Protein AF-A0A955Q7D0-F1 (afdb_monomer_lite)

Foldseek 3Di:
DWKKKKAAFQFWFFAFDDDDPNDGPTGTQDTHNHIDMDTPDDDDDDDDPSNCPVRVVCCSVVVHDTPDDDMDIPDD

pLDDT: mean 91.06, std 10.46, range [60.81, 98.12]

Secondary structure (DSSP, 8-state):
---EEEEPTT-EEEEPPP-BTTB---EEEEE-SS-EEE-SS-------TTSSHHHHHHHHTTSS--SBS-EEEE--

Radius of gyration: 13.48 Å; chains: 1; bounding box: 27×25×39 Å

Sequence (76 aa):
MNPTINIQSGLTIGYPKRRLRGERNDLRLATADESVRLEPGRHLLLARNGRGKTTLLKTLAGLIPAVEGDFGVEGQ

Structure (mmCIF, N/CA/C/O backbone):
data_AF-A0A955Q7D0-F1
#
_entry.id   AF-A0A955Q7D0-F1
#
loop_
_atom_site.group_PDB
_atom_site.id
_atom_site.type_symbol
_atom_site.label_atom_id
_atom_site.label_alt_id
_atom_site.label_comp_id
_atom_site.label_asym_id
_atom_site.label_entity_id
_atom_site.label_seq_id
_atom_site.pdbx_PDB_ins_code
_atom_site.Cartn_x
_atom_site.Cartn_y
_atom_site.Cartn_z
_atom_site.occupancy
_atom_site.B_iso_or_equiv
_atom_site.auth_seq_id
_atom_site.auth_comp_id
_atom_site.auth_asym_id
_atom_site.auth_atom_id
_atom_site.pdbx_PDB_model_num
ATOM 1 N N . MET A 1 1 ? -12.927 10.805 14.498 1.00 70.00 1 MET A N 1
ATOM 2 C CA . MET A 1 1 ? -13.460 10.162 13.277 1.00 70.00 1 MET A CA 1
ATOM 3 C C . MET A 1 1 ? -12.921 8.742 13.226 1.00 70.00 1 MET A C 1
ATOM 5 O O . MET A 1 1 ? -11.853 8.514 13.779 1.00 70.00 1 MET A O 1
ATOM 9 N N . ASN A 1 2 ? -13.664 7.804 12.642 1.00 83.38 2 ASN A N 1
ATOM 10 C CA . ASN A 1 2 ? -13.241 6.408 12.514 1.00 83.38 2 ASN A CA 1
ATOM 11 C C . ASN A 1 2 ? -12.465 6.250 11.198 1.00 83.38 2 ASN A C 1
ATOM 13 O O . ASN A 1 2 ? -13.090 6.373 10.143 1.00 83.38 2 ASN A O 1
ATOM 17 N N . PRO A 1 3 ? -11.137 6.034 11.230 1.00 90.69 3 PRO A N 1
ATOM 18 C CA . PRO A 1 3 ? -10.351 5.972 10.008 1.00 90.69 3 PRO A CA 1
ATOM 19 C C . PRO A 1 3 ? -10.710 4.722 9.206 1.00 90.69 3 PRO A C 1
ATOM 21 O O . PRO A 1 3 ? -10.761 3.623 9.760 1.00 90.69 3 PRO A O 1
ATOM 24 N N . THR A 1 4 ? -10.932 4.897 7.906 1.00 95.12 4 THR A N 1
ATOM 25 C CA . THR A 1 4 ? -11.261 3.804 6.981 1.00 95.12 4 THR A CA 1
ATOM 26 C C . THR A 1 4 ? -10.337 3.861 5.773 1.00 95.12 4 THR A C 1
ATOM 28 O O . THR A 1 4 ? -10.037 4.944 5.267 1.00 95.12 4 THR A O 1
ATOM 31 N N . ILE A 1 5 ? -9.884 2.699 5.299 1.00 96.56 5 ILE A N 1
ATOM 32 C CA . ILE A 1 5 ? -9.128 2.575 4.047 1.00 96.56 5 ILE A CA 1
ATOM 33 C C . ILE A 1 5 ? -9.924 1.701 3.081 1.00 96.56 5 ILE A C 1
ATOM 35 O O . ILE A 1 5 ? -10.272 0.568 3.405 1.00 96.56 5 ILE A O 1
ATOM 39 N N . ASN A 1 6 ? -10.169 2.215 1.881 1.00 97.38 6 ASN A N 1
ATOM 40 C CA . ASN A 1 6 ? -10.869 1.522 0.808 1.00 97.38 6 ASN A CA 1
ATOM 41 C C . ASN A 1 6 ? -9.887 1.232 -0.331 1.00 97.38 6 ASN A C 1
ATOM 43 O O . ASN A 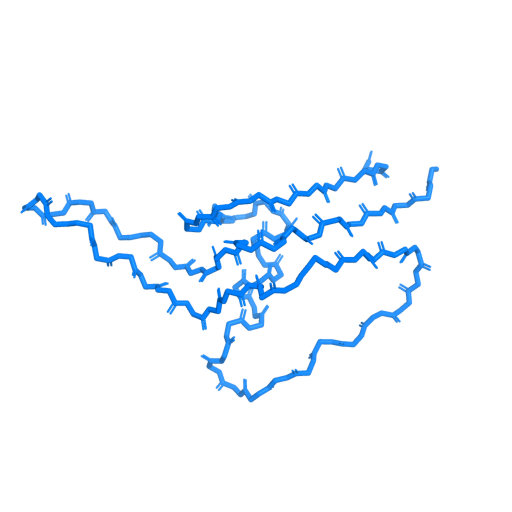1 6 ? -9.508 2.136 -1.071 1.00 97.38 6 ASN A O 1
ATOM 47 N N . ILE A 1 7 ? -9.477 -0.024 -0.477 1.00 97.94 7 ILE A N 1
ATOM 48 C CA . ILE A 1 7 ? -8.679 -0.509 -1.607 1.00 97.94 7 ILE A CA 1
ATOM 49 C C . ILE A 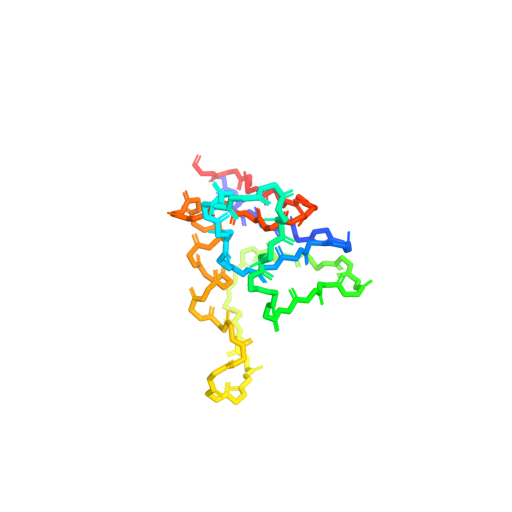1 7 ? -9.652 -0.970 -2.688 1.00 97.94 7 ILE A C 1
ATOM 51 O O . ILE A 1 7 ? -10.453 -1.871 -2.439 1.00 97.94 7 ILE A O 1
ATOM 55 N N . GLN A 1 8 ? -9.607 -0.369 -3.875 1.00 98.12 8 GLN A N 1
ATOM 56 C CA . GLN A 1 8 ? -10.491 -0.762 -4.971 1.00 98.12 8 GLN A CA 1
ATOM 57 C C . GLN A 1 8 ? -9.889 -1.918 -5.779 1.00 98.12 8 GLN A C 1
ATOM 59 O O . GLN A 1 8 ? -8.669 -2.008 -5.943 1.00 98.12 8 GLN A O 1
ATOM 64 N N . SER A 1 9 ? -10.751 -2.786 -6.316 1.00 98.12 9 SER A N 1
ATOM 65 C CA . SER A 1 9 ? -10.356 -3.739 -7.358 1.00 98.12 9 SER A CA 1
ATOM 66 C C . SER A 1 9 ? -9.671 -2.998 -8.514 1.00 98.12 9 SER A C 1
ATOM 68 O O . SER A 1 9 ? -10.077 -1.900 -8.899 1.00 98.12 9 SER A O 1
ATOM 70 N N . GLY A 1 10 ? -8.592 -3.579 -9.034 1.00 97.56 10 GLY A N 1
ATOM 71 C CA . GLY A 1 10 ? -7.747 -2.974 -10.061 1.00 97.56 10 GLY A CA 1
ATOM 72 C C . GLY A 1 10 ? -6.614 -2.094 -9.522 1.00 97.56 10 GLY A C 1
ATOM 73 O O . GLY A 1 10 ? -5.700 -1.779 -10.291 1.00 97.56 10 GLY A O 1
ATOM 74 N N . LEU A 1 11 ? -6.588 -1.761 -8.219 1.00 98.00 11 LEU A N 1
ATOM 75 C CA . LEU A 1 11 ? -5.434 -1.087 -7.616 1.00 98.00 11 LEU A CA 1
ATOM 76 C C . LEU A 1 11 ? -4.178 -1.927 -7.849 1.00 98.00 11 LEU A C 1
ATOM 78 O O . LEU A 1 11 ? -4.065 -3.055 -7.367 1.00 98.00 11 LEU A O 1
ATOM 82 N N . THR A 1 12 ? -3.207 -1.351 -8.547 1.00 97.44 12 THR A N 1
ATOM 83 C CA . THR A 1 12 ? -1.912 -1.966 -8.809 1.00 97.44 12 THR A CA 1
ATOM 84 C C . THR A 1 12 ? -0.814 -1.188 -8.106 1.00 97.44 12 THR A C 1
ATOM 86 O O . THR A 1 12 ? -0.589 -0.006 -8.368 1.00 97.44 12 THR A O 1
ATOM 89 N N . ILE A 1 13 ? -0.052 -1.891 -7.271 1.00 97.44 13 ILE A N 1
ATOM 90 C CA . ILE A 1 13 ? 1.120 -1.343 -6.588 1.00 97.44 13 ILE A CA 1
ATOM 91 C C . ILE A 1 13 ? 2.408 -1.710 -7.316 1.00 97.44 13 ILE A C 1
ATOM 93 O O . ILE A 1 13 ? 2.541 -2.775 -7.932 1.00 97.44 13 ILE A O 1
ATOM 97 N N . GLY A 1 14 ? 3.405 -0.845 -7.190 1.00 95.56 14 GLY A N 1
ATOM 98 C CA . GLY A 1 14 ? 4.658 -1.027 -7.890 1.00 95.56 14 GLY A CA 1
ATOM 99 C C . GLY A 1 14 ? 5.554 0.192 -7.824 1.00 95.56 14 GLY A C 1
ATOM 100 O O . GLY A 1 14 ? 5.350 1.088 -7.009 1.00 95.56 14 GLY A O 1
ATOM 101 N N . TYR A 1 15 ? 6.554 0.212 -8.697 1.00 92.38 15 TYR A N 1
ATOM 102 C CA . TYR A 1 15 ? 7.415 1.370 -8.887 1.00 92.38 15 TYR A CA 1
ATOM 103 C C . TYR A 1 15 ? 7.293 1.848 -10.331 1.00 92.38 15 TYR A C 1
ATOM 105 O O . TYR A 1 15 ? 7.743 1.130 -11.235 1.00 92.38 15 TYR A O 1
ATOM 113 N N . PRO A 1 16 ? 6.701 3.032 -10.568 1.00 81.19 16 PRO A N 1
ATOM 114 C CA . PRO A 1 16 ? 6.664 3.591 -11.905 1.00 81.19 16 PRO A CA 1
ATOM 115 C C . PRO A 1 16 ? 8.088 3.931 -12.342 1.00 81.19 16 PRO A C 1
ATOM 117 O O . PRO A 1 16 ? 8.850 4.554 -11.594 1.00 81.19 16 PRO A O 1
ATOM 120 N N . LYS A 1 17 ? 8.481 3.508 -13.545 1.00 78.50 17 LYS A N 1
ATOM 121 C CA . LYS A 1 17 ? 9.795 3.873 -14.086 1.00 78.50 17 LYS A CA 1
ATOM 122 C C . LYS A 1 17 ? 9.676 5.157 -14.890 1.00 78.50 17 LYS A C 1
ATOM 124 O O . LYS A 1 17 ? 8.750 5.349 -15.675 1.00 78.50 17 LYS A O 1
ATOM 129 N N . ARG A 1 18 ? 10.664 6.043 -14.728 1.00 68.31 18 ARG A N 1
ATOM 130 C CA . ARG A 1 18 ? 10.790 7.245 -15.560 1.00 68.31 18 ARG A CA 1
ATOM 131 C C . ARG A 1 18 ? 10.855 6.806 -17.023 1.00 68.31 18 ARG A C 1
ATOM 133 O O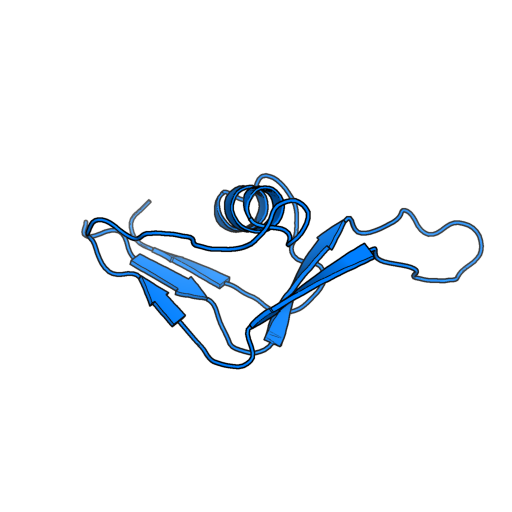 . ARG A 1 18 ? 11.724 6.002 -17.360 1.00 68.31 18 ARG A O 1
ATOM 140 N N . ARG A 1 19 ? 9.963 7.331 -17.877 1.00 61.75 19 ARG A N 1
ATOM 141 C CA . ARG A 1 19 ? 9.989 7.075 -19.327 1.00 61.75 19 ARG A CA 1
ATOM 142 C C . ARG A 1 19 ? 11.382 7.408 -19.863 1.00 61.75 19 ARG A C 1
ATOM 144 O O . ARG A 1 19 ? 11.748 8.574 -19.991 1.00 61.75 19 ARG A O 1
ATOM 151 N N . LEU A 1 20 ? 12.150 6.380 -20.188 1.00 60.81 20 LEU A N 1
ATOM 152 C CA . LEU A 1 20 ? 13.360 6.476 -20.989 1.00 60.81 20 LEU A CA 1
ATOM 153 C C . LEU A 1 20 ? 13.013 5.788 -22.308 1.00 60.81 20 LEU A C 1
ATOM 155 O O . LEU A 1 20 ? 12.683 4.610 -22.303 1.00 60.81 20 LEU A O 1
ATOM 159 N N . ARG A 1 21 ? 13.037 6.533 -23.421 1.00 67.00 21 ARG A N 1
ATOM 160 C CA . ARG A 1 21 ? 12.748 6.026 -24.782 1.00 67.00 21 ARG A CA 1
ATOM 161 C C . ARG A 1 21 ? 11.314 5.539 -25.056 1.00 67.00 21 ARG A C 1
ATOM 163 O O . ARG A 1 21 ? 11.115 4.618 -25.832 1.00 67.00 21 ARG A O 1
ATOM 170 N N . GLY A 1 22 ? 10.296 6.178 -24.483 1.00 64.31 22 GLY A N 1
ATOM 171 C CA . GLY A 1 22 ? 8.909 5.982 -24.939 1.00 64.31 22 GLY A CA 1
ATOM 172 C C . GLY A 1 22 ? 8.206 4.708 -24.452 1.00 64.31 22 GLY A C 1
ATOM 173 O O . GLY A 1 22 ? 6.980 4.676 -24.484 1.00 64.31 22 GLY A O 1
ATOM 174 N N . GLU A 1 23 ? 8.911 3.730 -23.888 1.00 65.38 23 GLU A N 1
ATOM 175 C CA . GLU A 1 23 ? 8.291 2.564 -23.246 1.00 65.38 23 GLU A CA 1
ATOM 176 C C . GLU A 1 23 ? 7.927 2.866 -21.779 1.00 65.38 23 GLU A C 1
ATOM 178 O O . GLU A 1 23 ? 8.745 3.375 -21.006 1.00 65.38 23 GLU A O 1
ATOM 183 N N . ARG A 1 24 ? 6.677 2.578 -21.384 1.00 66.56 24 ARG A N 1
ATOM 184 C CA . ARG A 1 24 ? 6.285 2.475 -19.967 1.00 66.56 24 ARG A CA 1
ATOM 185 C C . ARG A 1 24 ? 6.606 1.058 -19.521 1.00 66.56 24 ARG A C 1
ATOM 187 O O . ARG A 1 24 ? 5.960 0.121 -19.973 1.00 66.56 24 ARG A O 1
ATOM 194 N N . ASN A 1 25 ? 7.597 0.910 -18.652 1.00 75.50 25 ASN A N 1
ATOM 195 C CA . ASN A 1 25 ? 7.972 -0.388 -18.100 1.00 75.50 25 ASN A CA 1
ATOM 196 C C . ASN A 1 25 ? 7.922 -0.314 -16.569 1.00 75.50 25 ASN A C 1
ATOM 198 O O . ASN A 1 25 ? 8.945 -0.349 -15.879 1.00 75.50 25 ASN A O 1
ATOM 202 N N . ASP A 1 26 ? 6.711 -0.082 -16.058 1.00 85.75 26 ASP A N 1
ATOM 203 C CA . ASP A 1 26 ? 6.445 0.040 -14.628 1.00 85.75 26 ASP A CA 1
ATOM 204 C C . ASP A 1 26 ? 6.628 -1.329 -13.957 1.00 85.75 26 ASP A C 1
ATOM 206 O O . ASP A 1 26 ? 6.141 -2.350 -14.446 1.00 85.75 26 ASP A O 1
ATOM 210 N N . LEU A 1 27 ? 7.344 -1.371 -12.830 1.00 91.19 27 LEU A N 1
ATOM 211 C CA . LEU A 1 27 ? 7.493 -2.610 -12.069 1.00 91.19 27 LEU A CA 1
ATOM 212 C C . LEU A 1 27 ? 6.214 -2.848 -11.268 1.00 91.19 27 LEU A C 1
ATOM 214 O O . LEU A 1 27 ? 6.056 -2.272 -10.194 1.00 91.19 27 LEU A O 1
ATOM 218 N N . ARG A 1 28 ? 5.326 -3.702 -11.777 1.00 94.06 28 ARG A N 1
ATOM 219 C CA . ARG A 1 28 ? 4.089 -4.121 -11.101 1.00 94.06 28 ARG A CA 1
ATOM 220 C C . ARG A 1 28 ? 4.389 -5.259 -10.126 1.00 94.06 28 ARG A C 1
ATOM 222 O O . ARG A 1 28 ? 5.019 -6.242 -10.510 1.00 94.06 28 ARG A O 1
ATOM 229 N N . LEU A 1 29 ? 3.965 -5.127 -8.870 1.00 95.62 29 LEU A N 1
ATOM 230 C CA . LEU A 1 29 ? 4.244 -6.119 -7.821 1.00 95.62 29 LEU A CA 1
ATOM 231 C C . LEU A 1 29 ? 3.008 -6.909 -7.392 1.00 95.62 29 LEU A C 1
ATOM 233 O O . LEU A 1 29 ? 3.127 -8.100 -7.109 1.00 95.62 29 LEU A O 1
ATOM 237 N N . ALA A 1 30 ? 1.853 -6.250 -7.318 1.00 95.88 30 ALA A N 1
ATOM 238 C CA . ALA A 1 30 ? 0.573 -6.874 -7.005 1.00 95.88 30 ALA A CA 1
ATOM 239 C C . ALA A 1 30 ? -0.581 -6.019 -7.540 1.00 95.88 30 ALA A C 1
ATOM 241 O O . ALA A 1 30 ? -0.444 -4.796 -7.644 1.00 95.88 30 ALA A O 1
ATOM 242 N N . THR A 1 31 ? -1.705 -6.674 -7.818 1.00 97.38 31 THR A N 1
ATOM 243 C CA . THR A 1 31 ? -2.979 -6.053 -8.184 1.00 97.38 31 THR A CA 1
ATOM 244 C C . THR A 1 31 ? -4.062 -6.616 -7.269 1.00 97.38 31 THR A C 1
ATOM 246 O O . THR A 1 31 ? 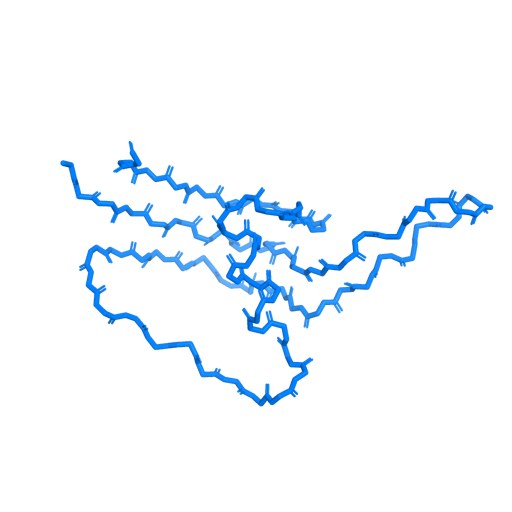-4.031 -7.802 -6.946 1.00 97.38 31 THR A O 1
ATOM 249 N N . ALA A 1 32 ? -4.965 -5.760 -6.796 1.00 97.50 32 ALA A N 1
ATOM 250 C CA . ALA A 1 32 ? -6.128 -6.184 -6.031 1.00 97.50 32 ALA A CA 1
ATOM 251 C C . ALA A 1 32 ? -7.191 -6.735 -6.991 1.00 97.50 32 ALA A C 1
ATOM 253 O O . ALA A 1 32 ? -7.738 -5.981 -7.794 1.00 97.50 32 ALA A O 1
ATOM 254 N N . ASP A 1 33 ? -7.475 -8.034 -6.917 1.00 97.25 33 ASP A N 1
ATOM 255 C CA . ASP A 1 33 ? -8.524 -8.648 -7.743 1.00 97.25 33 ASP A CA 1
ATOM 256 C C . ASP A 1 33 ? -9.921 -8.226 -7.262 1.00 97.25 33 ASP A C 1
ATOM 258 O O . ASP A 1 33 ? -10.825 -7.980 -8.060 1.00 97.25 33 ASP A O 1
ATOM 262 N N . GLU A 1 34 ? -10.078 -8.043 -5.953 1.00 97.69 34 GLU A N 1
ATOM 263 C CA . GLU A 1 34 ? -11.312 -7.610 -5.305 1.00 97.69 34 GLU A CA 1
ATOM 264 C C . GLU A 1 34 ? -11.097 -6.355 -4.454 1.00 97.69 34 GLU A C 1
ATOM 266 O O . GLU A 1 34 ? -9.984 -6.048 -4.017 1.00 97.69 34 GLU A O 1
ATOM 271 N N . SER A 1 35 ? -12.181 -5.617 -4.221 1.00 97.81 35 SER A N 1
ATOM 272 C CA . SER A 1 35 ? -12.151 -4.454 -3.339 1.00 97.81 35 SER A CA 1
ATOM 273 C C . SER A 1 35 ? -12.073 -4.895 -1.878 1.00 97.81 35 SER A C 1
ATOM 275 O O . SER A 1 35 ? -12.835 -5.755 -1.439 1.00 97.81 35 SER A O 1
ATOM 277 N N . VAL A 1 36 ? -11.199 -4.255 -1.103 1.00 97.12 36 VAL A N 1
ATOM 278 C CA . VAL A 1 36 ? -11.001 -4.526 0.325 1.00 97.12 36 VAL A CA 1
ATOM 279 C C . VAL A 1 36 ? -11.256 -3.254 1.121 1.00 97.12 36 VAL A C 1
ATOM 281 O O . VAL A 1 36 ? -10.661 -2.210 0.858 1.00 97.12 36 VAL A O 1
ATOM 284 N N . ARG A 1 37 ? -12.114 -3.354 2.136 1.00 96.62 37 ARG A N 1
ATOM 285 C CA . ARG A 1 37 ? -12.422 -2.263 3.062 1.00 96.62 37 ARG A CA 1
ATOM 286 C C . ARG A 1 37 ? -11.847 -2.566 4.439 1.00 96.62 37 ARG A C 1
ATOM 288 O O . ARG A 1 37 ? -12.172 -3.586 5.043 1.00 96.62 37 ARG A O 1
ATOM 295 N N . LEU A 1 38 ? -10.988 -1.678 4.925 1.00 95.94 38 LEU A N 1
ATOM 296 C CA . LEU A 1 38 ? -10.355 -1.764 6.234 1.00 95.94 38 LEU A CA 1
ATOM 297 C C . LEU A 1 38 ? -10.998 -0.739 7.166 1.00 95.94 38 LEU A C 1
ATOM 299 O O . LEU A 1 38 ? -10.762 0.461 7.045 1.00 95.94 38 LEU A O 1
ATOM 303 N N . GLU A 1 39 ? -11.799 -1.240 8.097 1.00 95.62 39 GLU A N 1
ATOM 304 C CA . GLU A 1 39 ? -12.392 -0.479 9.201 1.00 95.62 39 GLU A CA 1
ATOM 305 C C . GLU A 1 39 ? -11.383 -0.285 10.351 1.00 95.62 39 GLU A C 1
ATOM 307 O O . GLU A 1 39 ? -10.335 -0.950 10.367 1.00 95.62 39 GLU A O 1
ATOM 312 N N . PRO A 1 40 ? -11.675 0.568 11.353 1.00 94.19 40 PRO A N 1
ATOM 313 C CA . PRO A 1 40 ? -10.834 0.685 12.537 1.00 94.19 40 PRO A CA 1
ATOM 314 C C . PRO A 1 40 ? -10.589 -0.674 13.201 1.00 94.19 40 PRO A C 1
ATOM 316 O O . PRO A 1 40 ? -11.519 -1.403 13.544 1.00 94.19 40 PRO A O 1
ATOM 319 N N . GLY A 1 41 ? -9.320 -1.020 13.407 1.00 93.00 41 GLY A N 1
ATOM 320 C CA . GLY A 1 41 ? -8.951 -2.309 13.975 1.00 93.00 41 GLY A CA 1
ATOM 321 C C . GLY A 1 41 ? -7.497 -2.677 13.721 1.00 93.00 41 GLY A C 1
ATOM 322 O O . GLY A 1 41 ? -6.703 -1.877 13.224 1.00 93.00 41 GLY A O 1
ATOM 323 N N . ARG A 1 42 ? -7.138 -3.911 14.085 1.00 94.94 42 ARG A N 1
ATOM 324 C CA . ARG A 1 42 ? -5.826 -4.487 13.776 1.00 94.94 42 ARG A CA 1
ATOM 325 C C . ARG A 1 42 ? -5.953 -5.386 12.557 1.00 94.94 42 ARG A C 1
ATOM 327 O O . ARG A 1 42 ? -6.676 -6.375 12.600 1.00 94.94 42 ARG A O 1
ATOM 334 N N . HIS A 1 43 ? -5.192 -5.065 11.519 1.00 94.50 43 HIS A N 1
ATOM 335 C CA . HIS A 1 43 ? -5.137 -5.825 10.272 1.00 94.50 43 HIS A CA 1
ATOM 336 C C . HIS A 1 43 ? -3.752 -6.446 10.103 1.00 94.50 43 HIS A C 1
ATOM 338 O O . HIS A 1 43 ? -2.740 -5.817 10.414 1.00 94.50 43 HIS A O 1
ATOM 344 N N . LEU A 1 44 ? -3.697 -7.685 9.616 1.00 95.50 44 LEU A N 1
ATOM 345 C CA . LEU A 1 44 ? -2.454 -8.425 9.393 1.00 95.50 44 LEU A CA 1
ATOM 346 C C . LEU A 1 44 ? -2.188 -8.547 7.894 1.00 95.50 44 LEU A C 1
ATOM 348 O O . LEU A 1 44 ? -2.981 -9.131 7.163 1.00 95.50 44 LEU A O 1
ATOM 352 N N . LEU A 1 45 ? -1.042 -8.036 7.442 1.00 95.31 45 LEU A N 1
ATOM 353 C CA . LEU A 1 45 ? -0.612 -8.152 6.050 1.00 95.31 45 LEU A CA 1
ATOM 354 C C . LEU A 1 45 ? 0.370 -9.319 5.883 1.00 95.31 45 LEU A C 1
ATOM 356 O O . LEU A 1 45 ? 1.558 -9.202 6.197 1.00 95.31 45 LEU A O 1
ATOM 360 N N . LEU A 1 46 ? -0.119 -10.440 5.354 1.00 95.31 46 LEU A N 1
ATOM 361 C CA . LEU A 1 46 ? 0.651 -11.673 5.182 1.00 95.31 46 LEU A CA 1
ATOM 362 C C . LEU A 1 46 ? 1.039 -11.887 3.717 1.00 95.31 46 LEU A C 1
ATOM 364 O O . LEU A 1 46 ? 0.193 -11.944 2.835 1.00 95.31 46 LEU A O 1
ATOM 368 N N . ALA A 1 47 ? 2.337 -12.036 3.456 1.00 93.94 47 ALA A N 1
ATOM 369 C CA . ALA A 1 47 ? 2.869 -12.454 2.158 1.00 93.94 47 ALA A CA 1
ATOM 370 C C . ALA A 1 47 ? 4.338 -12.873 2.306 1.00 93.94 47 ALA A C 1
ATOM 372 O O . ALA A 1 47 ? 5.004 -12.476 3.266 1.00 93.94 47 ALA A O 1
ATOM 373 N N . ARG A 1 48 ? 4.903 -13.583 1.322 1.00 96.06 48 ARG A N 1
ATOM 374 C CA . ARG A 1 48 ? 6.356 -13.850 1.263 1.00 96.06 48 ARG A CA 1
ATOM 375 C C . ARG A 1 48 ? 7.168 -12.558 1.076 1.00 96.06 48 ARG A C 1
ATOM 377 O O . ARG A 1 48 ? 6.636 -11.508 0.697 1.00 96.06 48 ARG A O 1
ATOM 384 N N . ASN A 1 49 ? 8.468 -12.617 1.355 1.00 94.06 49 ASN A N 1
ATOM 385 C CA . ASN A 1 49 ? 9.380 -11.511 1.055 1.00 94.06 49 ASN A CA 1
ATOM 386 C C . ASN A 1 49 ? 9.413 -11.239 -0.457 1.00 94.06 49 ASN A C 1
ATOM 388 O O . ASN A 1 49 ? 9.257 -12.155 -1.259 1.00 94.06 49 ASN A O 1
ATOM 392 N N . GLY A 1 50 ? 9.538 -9.963 -0.834 1.00 91.38 50 GLY A N 1
ATOM 393 C CA . GLY A 1 50 ? 9.533 -9.537 -2.240 1.00 91.38 50 GLY A CA 1
ATOM 394 C C . GLY A 1 50 ? 8.154 -9.426 -2.908 1.00 91.38 50 GLY A C 1
ATOM 395 O O . GLY A 1 50 ? 8.089 -9.066 -4.074 1.00 91.38 50 GLY A O 1
ATOM 396 N N . ARG A 1 51 ? 7.042 -9.676 -2.199 1.00 95.56 51 ARG A N 1
ATOM 397 C CA . ARG A 1 51 ? 5.670 -9.602 -2.759 1.00 95.56 51 ARG A CA 1
ATOM 398 C C . ARG A 1 51 ? 4.984 -8.234 -2.638 1.00 95.56 51 ARG A C 1
ATOM 400 O O . ARG A 1 51 ? 3.771 -8.147 -2.726 1.00 95.56 51 ARG A O 1
ATOM 407 N N . GLY A 1 52 ? 5.741 -7.168 -2.384 1.00 95.81 52 GLY A N 1
ATOM 408 C CA . GLY A 1 52 ? 5.193 -5.806 -2.400 1.00 95.81 52 GLY A CA 1
ATOM 409 C C . GLY A 1 52 ? 4.509 -5.323 -1.116 1.00 95.81 52 GLY A C 1
ATOM 410 O O . GLY A 1 52 ? 3.917 -4.257 -1.148 1.00 95.81 52 GLY A O 1
ATOM 411 N N . LYS A 1 53 ? 4.628 -6.007 0.035 1.00 97.44 53 LYS A N 1
ATOM 412 C CA . LYS A 1 53 ? 4.031 -5.541 1.315 1.00 97.44 53 LYS A CA 1
ATOM 413 C C . LYS A 1 53 ? 4.426 -4.108 1.687 1.00 97.44 53 LYS A C 1
ATOM 415 O O . LYS A 1 53 ? 3.577 -3.263 1.934 1.00 97.44 53 LYS A O 1
ATOM 420 N N . THR A 1 54 ? 5.728 -3.823 1.700 1.00 97.00 54 THR A N 1
ATOM 421 C CA . THR A 1 54 ? 6.239 -2.475 1.987 1.00 97.00 54 THR A CA 1
ATOM 422 C C . THR A 1 54 ? 5.804 -1.473 0.919 1.00 97.00 54 THR A C 1
ATOM 424 O O . THR A 1 54 ? 5.544 -0.320 1.240 1.00 97.00 54 THR A O 1
ATOM 427 N N . THR A 1 55 ? 5.699 -1.904 -0.340 1.00 97.31 55 THR A N 1
ATOM 428 C CA . THR A 1 55 ? 5.203 -1.072 -1.442 1.00 97.31 55 THR A CA 1
ATOM 429 C C . THR A 1 55 ? 3.724 -0.738 -1.254 1.00 97.31 55 THR A C 1
ATOM 431 O O . THR A 1 55 ? 3.365 0.422 -1.410 1.00 97.31 55 THR A O 1
ATOM 434 N N . LEU A 1 56 ? 2.891 -1.696 -0.828 1.00 97.19 56 LEU A N 1
ATOM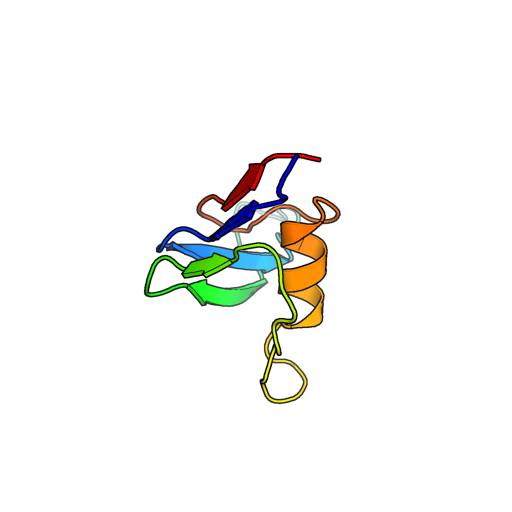 435 C CA . LEU A 1 56 ? 1.483 -1.472 -0.501 1.00 97.19 56 LEU A CA 1
ATOM 436 C C . LEU A 1 56 ? 1.349 -0.422 0.597 1.00 97.19 56 LEU A C 1
ATOM 438 O O . LEU A 1 56 ? 0.686 0.586 0.396 1.00 97.19 56 LEU A O 1
ATOM 442 N N . LEU A 1 57 ? 2.043 -0.613 1.723 1.00 96.88 57 LEU A N 1
ATOM 443 C CA . LEU A 1 57 ? 1.985 0.320 2.850 1.00 96.88 57 LEU A CA 1
ATOM 444 C C . LEU A 1 57 ? 2.458 1.728 2.462 1.00 96.88 57 LEU A C 1
ATOM 446 O O . LEU A 1 57 ? 1.818 2.707 2.828 1.00 96.88 57 LEU A O 1
ATOM 450 N N . LYS A 1 58 ? 3.541 1.842 1.681 1.00 97.38 58 LYS A N 1
ATOM 451 C CA . LYS A 1 58 ? 4.009 3.136 1.156 1.00 97.38 58 LYS A CA 1
ATOM 452 C C . LYS A 1 58 ? 2.992 3.781 0.215 1.00 97.38 58 LYS A C 1
ATOM 454 O O . LYS A 1 58 ? 2.845 4.996 0.258 1.00 97.38 58 LYS A O 1
ATOM 459 N N . THR A 1 59 ? 2.315 2.984 -0.612 1.00 97.06 59 THR A N 1
ATOM 460 C CA . THR A 1 59 ? 1.285 3.473 -1.539 1.00 97.06 59 THR A CA 1
ATOM 461 C C . THR A 1 59 ? 0.088 4.010 -0.761 1.00 97.06 59 THR A C 1
ATOM 463 O O . THR A 1 59 ? -0.268 5.167 -0.937 1.00 97.06 59 THR A O 1
ATOM 466 N N . LEU A 1 60 ? -0.459 3.226 0.178 1.00 95.94 60 LEU A N 1
ATOM 467 C CA . LEU A 1 60 ? -1.604 3.625 1.009 1.00 95.94 60 LEU A CA 1
ATOM 468 C C . LEU A 1 60 ? -1.309 4.840 1.900 1.00 95.94 60 LEU A C 1
ATOM 470 O O . LEU A 1 60 ? -2.200 5.634 2.181 1.00 95.94 60 LEU A O 1
ATOM 474 N N . ALA A 1 61 ? -0.055 5.006 2.327 1.00 95.31 61 ALA A N 1
ATOM 475 C CA . ALA A 1 61 ? 0.403 6.182 3.065 1.00 95.31 61 ALA A CA 1
ATOM 476 C C . ALA A 1 61 ? 0.660 7.416 2.172 1.00 95.31 61 ALA A C 1
ATOM 478 O O . ALA A 1 61 ? 1.114 8.439 2.676 1.00 95.31 61 ALA A O 1
ATOM 479 N N . GLY A 1 62 ? 0.445 7.321 0.854 1.00 94.62 62 GLY A N 1
ATOM 480 C CA . GLY A 1 62 ? 0.682 8.408 -0.102 1.00 94.62 62 GLY A CA 1
ATOM 481 C C . GLY A 1 62 ? 2.160 8.716 -0.377 1.00 94.62 62 GLY A C 1
ATOM 482 O O . GLY A 1 62 ? 2.472 9.725 -1.002 1.00 94.62 62 GLY A O 1
ATOM 483 N N . LEU A 1 63 ? 3.090 7.864 0.069 1.00 96.12 63 LEU A N 1
ATOM 484 C CA . LEU A 1 63 ? 4.536 8.083 -0.085 1.00 96.12 63 LEU A CA 1
ATOM 485 C C . LEU A 1 63 ? 5.045 7.748 -1.491 1.00 96.12 63 LEU A C 1
ATOM 487 O O . LEU A 1 63 ? 6.090 8.245 -1.906 1.00 96.12 63 LEU A O 1
ATOM 491 N N . ILE A 1 64 ? 4.343 6.867 -2.204 1.00 95.12 64 ILE A N 1
ATOM 492 C CA . ILE A 1 64 ? 4.576 6.557 -3.618 1.00 95.12 64 ILE A CA 1
ATOM 493 C C . ILE A 1 64 ? 3.222 6.436 -4.328 1.00 95.12 64 ILE A C 1
ATOM 495 O O . ILE A 1 64 ? 2.260 5.993 -3.700 1.00 95.12 64 ILE A O 1
ATOM 499 N N . PRO A 1 65 ? 3.122 6.802 -5.616 1.00 95.19 65 PRO A N 1
ATOM 500 C CA . PRO A 1 65 ? 1.876 6.653 -6.356 1.00 95.19 65 PRO A CA 1
ATOM 501 C C . PRO A 1 65 ? 1.582 5.178 -6.657 1.00 95.19 65 PRO A C 1
ATOM 503 O O . PRO A 1 65 ? 2.503 4.373 -6.836 1.00 95.19 65 PRO A O 1
ATOM 506 N N . ALA A 1 66 ? 0.297 4.843 -6.776 1.00 96.12 66 ALA A N 1
ATOM 507 C CA . ALA A 1 66 ? -0.119 3.596 -7.404 1.00 96.12 66 ALA A CA 1
ATOM 508 C C . ALA A 1 66 ? 0.339 3.569 -8.872 1.00 96.12 66 ALA A C 1
ATOM 510 O O . ALA A 1 66 ? 0.488 4.613 -9.513 1.00 96.12 66 ALA A O 1
ATOM 511 N N . VAL A 1 67 ? 0.579 2.372 -9.409 1.00 95.81 67 VAL A N 1
ATOM 512 C CA . VAL A 1 67 ? 0.865 2.214 -10.843 1.00 95.81 67 VAL A CA 1
ATOM 513 C C . VAL A 1 67 ? -0.417 2.417 -11.646 1.00 95.81 67 VAL A C 1
ATOM 515 O O . VAL A 1 67 ? -0.396 3.116 -12.654 1.00 95.81 67 VAL A O 1
ATOM 518 N N . GLU A 1 68 ? -1.519 1.833 -11.173 1.00 95.94 68 GLU A N 1
ATOM 519 C CA . GLU A 1 68 ? -2.865 1.9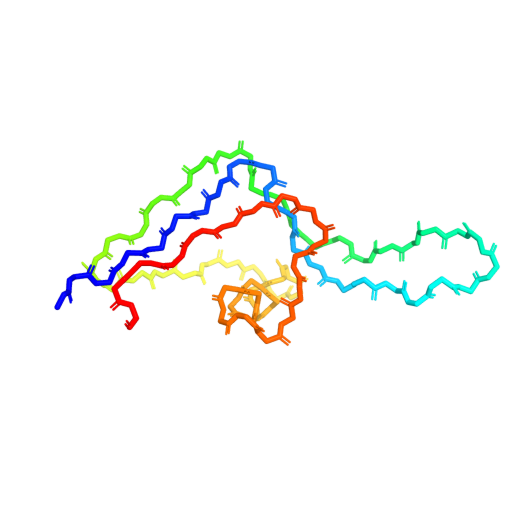41 -11.742 1.00 95.94 68 GLU A CA 1
ATOM 520 C C . GLU A 1 68 ? -3.919 1.785 -10.642 1.00 95.94 68 GLU A C 1
ATOM 522 O O . GLU A 1 68 ? -3.631 1.213 -9.588 1.00 95.94 68 GLU A O 1
ATOM 527 N N . GLY A 1 69 ? -5.139 2.245 -10.926 1.00 96.50 69 GLY A N 1
ATOM 528 C CA . GLY A 1 69 ? -6.271 2.185 -10.007 1.00 96.50 69 GLY A CA 1
ATOM 529 C C . GLY A 1 69 ? -6.128 3.123 -8.810 1.00 96.50 69 GLY A C 1
ATOM 530 O O . GLY A 1 69 ? -5.148 3.859 -8.682 1.00 96.50 69 GLY A O 1
ATOM 531 N N . ASP A 1 70 ? -7.119 3.065 -7.925 1.00 96.75 70 ASP A N 1
ATOM 532 C CA . ASP A 1 70 ? -7.296 4.043 -6.858 1.00 96.75 70 ASP A CA 1
ATOM 533 C C . ASP A 1 70 ? -7.548 3.380 -5.497 1.00 96.75 70 ASP A C 1
ATOM 535 O O . ASP A 1 70 ? -7.936 2.214 -5.372 1.00 96.75 70 ASP A O 1
ATOM 539 N N . PHE A 1 71 ? -7.304 4.153 -4.443 1.00 97.62 71 PHE A N 1
ATOM 540 C CA . PHE A 1 71 ? -7.677 3.821 -3.075 1.00 97.62 71 PHE A CA 1
ATOM 541 C C . PHE A 1 71 ? -8.130 5.090 -2.353 1.00 97.62 71 PHE A C 1
ATOM 543 O O . PHE A 1 71 ? -7.698 6.194 -2.680 1.00 97.62 71 PHE A O 1
ATOM 550 N N . GLY A 1 72 ? -8.999 4.930 -1.361 1.00 95.94 72 GLY A N 1
ATOM 551 C CA . GLY A 1 72 ? -9.478 6.015 -0.510 1.00 95.94 72 GLY A CA 1
ATOM 552 C C . GLY A 1 72 ? -8.976 5.858 0.918 1.00 95.94 72 GLY A C 1
ATOM 553 O O . GLY A 1 72 ? -8.949 4.746 1.446 1.00 95.94 72 GLY A O 1
ATOM 554 N N . VAL A 1 73 ? -8.613 6.972 1.550 1.00 94.62 73 VAL A N 1
ATOM 555 C CA . VAL A 1 73 ? -8.380 7.048 2.995 1.00 94.62 73 VAL A CA 1
ATOM 556 C C . VAL A 1 73 ? -9.282 8.142 3.546 1.00 94.62 73 VAL A C 1
ATOM 558 O O . VAL A 1 73 ? -9.205 9.289 3.116 1.00 94.62 73 VAL A O 1
ATOM 561 N N . GLU A 1 74 ? -10.153 7.777 4.478 1.00 92.38 74 GLU A N 1
ATOM 562 C CA . GLU A 1 74 ? -11.128 8.678 5.090 1.00 92.38 74 GLU A CA 1
ATOM 563 C C . GLU A 1 74 ? -10.852 8.820 6.586 1.00 92.38 74 GLU A C 1
ATOM 565 O O . GLU A 1 74 ? -10.451 7.860 7.249 1.00 92.38 74 GLU A O 1
ATOM 570 N N . GLY A 1 75 ? -11.096 10.017 7.130 1.00 83.25 75 GLY A N 1
ATOM 571 C CA . GLY A 1 75 ? -10.931 10.294 8.559 1.00 83.25 75 GLY A CA 1
ATOM 572 C C . GLY A 1 75 ? -9.478 10.453 9.022 1.00 83.25 75 GLY A C 1
ATOM 573 O O . GLY A 1 75 ? -9.213 10.190 10.196 1.00 83.25 75 GLY A O 1
ATOM 574 N N . GLN A 1 76 ? -8.575 10.844 8.110 1.00 62.78 76 GLN A N 1
ATOM 575 C CA . GLN A 1 76 ? -7.244 11.377 8.441 1.00 62.78 76 GLN A CA 1
ATOM 576 C C . GLN A 1 76 ? -7.327 12.726 9.157 1.00 62.78 76 GLN A C 1
ATOM 578 O O . GLN A 1 76 ? -8.247 13.512 8.837 1.00 62.78 76 GLN A O 1
#